Protein AF-A0A7C6IPN0-F1 (afdb_monomer)

Radius of gyration: 16.12 Å; Cα contacts (8 Å, |Δi|>4): 81; chains: 1; bounding box: 38×36×45 Å

Foldseek 3Di:
DDLQVVLVVDPDAPLSSVVSNLVSLLVCCVVPVPVLVVVLCLLVDPDPVSVVVNVVVVVVVLVVQLVRLVVNVVVQFFQPPDDSVVLVVVCVVLSSVSSVCSVVDDPCVVVVVVSVVNSVVTGQDPVSVVVVD

Secondary structure (DSSP, 8-state):
--HHHHHHT--S-HHHHHHHHHHHHHHHHHH-HHHHHHHHHHHT---HHHHHHHHHHHHHHHHHHHHHHHHHHHTTSB-TTS-HHHHHHHHHHHHHHHHHHTTT-SS-HHHHHHHHHHHHHHBPPHHHHHTT-

Sequence (133 aa):
KNYVNKAFSREGDIFDILEEYYRQSYVFSRDFPLLHQVANRFWDSRANVLHEHLERGKVSRAQDFNHFLRHAVKSGTVNPMLDPDAVFFVYHAVGKSLIEHFGEEENGDLFKAVLDVLRHGLQIREEDKNDQA

Structure (mmCIF, N/CA/C/O backbone):
data_AF-A0A7C6IPN0-F1
#
_entry.id   AF-A0A7C6IPN0-F1
#
loop_
_atom_site.group_PDB
_atom_site.id
_atom_site.type_symbol
_atom_site.label_atom_id
_atom_site.label_alt_id
_atom_site.label_comp_id
_atom_site.label_asym_id
_atom_site.label_entity_id
_atom_site.label_seq_id
_atom_site.pdbx_PDB_ins_code
_atom_site.Cartn_x
_atom_site.Cartn_y
_atom_site.Cartn_z
_atom_site.occupancy
_atom_site.B_iso_or_equiv
_atom_site.auth_seq_id
_atom_site.auth_comp_id
_atom_site.auth_asym_id
_atom_site.auth_atom_id
_atom_site.pdbx_PDB_model_num
ATOM 1 N N . LYS A 1 1 ? -3.146 -3.429 -19.432 1.00 49.28 1 LYS A N 1
ATOM 2 C CA . LYS A 1 1 ? -3.398 -4.078 -18.121 1.00 49.28 1 LYS A CA 1
ATOM 3 C C . LYS A 1 1 ? -3.183 -3.029 -17.038 1.00 49.28 1 LYS A C 1
ATOM 5 O O . LYS A 1 1 ? -2.144 -2.390 -17.076 1.00 49.28 1 LYS A O 1
ATOM 10 N N . ASN A 1 2 ? -4.140 -2.810 -16.140 1.00 66.88 2 ASN A N 1
ATOM 11 C CA . ASN A 1 2 ? -4.002 -1.834 -15.059 1.00 66.88 2 ASN A CA 1
ATOM 12 C C . ASN A 1 2 ? -3.967 -2.594 -13.726 1.00 66.88 2 ASN A C 1
ATOM 14 O O . ASN A 1 2 ? -5.014 -2.942 -13.193 1.00 66.88 2 ASN A O 1
ATOM 18 N N . TYR A 1 3 ? -2.766 -2.988 -13.295 1.00 68.75 3 TYR A N 1
ATOM 19 C CA . TYR A 1 3 ? -2.559 -3.864 -12.134 1.00 68.75 3 TYR A CA 1
ATOM 20 C C . TYR A 1 3 ? -3.030 -3.185 -10.846 1.00 68.75 3 TYR A C 1
ATOM 22 O O . TYR A 1 3 ? -3.829 -3.745 -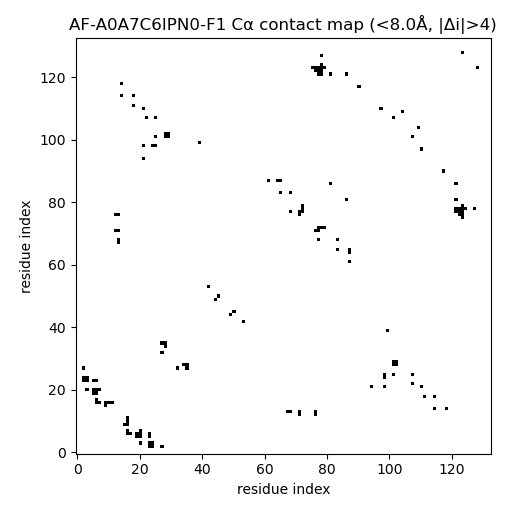10.108 1.00 68.75 3 TYR A O 1
ATOM 30 N N . VAL A 1 4 ? -2.626 -1.933 -10.640 1.00 65.56 4 VAL A N 1
ATOM 31 C CA . VAL A 1 4 ? -2.913 -1.177 -9.417 1.00 65.56 4 VAL A CA 1
ATOM 32 C C . VAL A 1 4 ? -4.379 -0.736 -9.339 1.00 65.56 4 VAL A C 1
ATOM 34 O O . VAL A 1 4 ? -4.987 -0.847 -8.279 1.00 65.56 4 VAL A O 1
ATOM 37 N N . ASN A 1 5 ? -5.005 -0.330 -10.453 1.00 67.19 5 ASN A N 1
ATOM 38 C CA . ASN A 1 5 ? -6.411 0.093 -10.402 1.00 67.19 5 ASN A CA 1
ATOM 39 C C . ASN A 1 5 ? -7.368 -1.048 -10.041 1.00 67.19 5 ASN A C 1
ATOM 41 O O . ASN A 1 5 ? -8.441 -0.769 -9.518 1.00 67.19 5 ASN A O 1
ATOM 45 N N . LYS A 1 6 ? -6.996 -2.317 -10.264 1.00 68.62 6 LYS A N 1
ATOM 46 C CA . LYS A 1 6 ? -7.813 -3.459 -9.823 1.00 68.62 6 LYS A CA 1
ATOM 47 C C . LYS A 1 6 ? -7.989 -3.498 -8.306 1.00 68.62 6 LYS A C 1
ATOM 49 O O . LYS A 1 6 ? -9.076 -3.838 -7.857 1.00 68.62 6 LYS A O 1
ATOM 54 N N . ALA A 1 7 ? -6.968 -3.105 -7.544 1.00 65.94 7 ALA A N 1
ATOM 55 C CA . ALA A 1 7 ? -7.047 -3.044 -6.087 1.00 65.94 7 ALA A CA 1
ATOM 56 C C . ALA A 1 7 ? -8.065 -2.004 -5.618 1.00 65.94 7 ALA A C 1
ATOM 58 O O . ALA A 1 7 ? -8.928 -2.299 -4.803 1.00 65.94 7 ALA A O 1
ATOM 59 N N . PHE A 1 8 ? -8.042 -0.820 -6.229 1.00 65.75 8 PHE A N 1
ATOM 60 C CA . PHE A 1 8 ? -8.976 0.264 -5.913 1.00 65.75 8 PHE A CA 1
ATOM 61 C C . PHE A 1 8 ? -10.386 0.069 -6.491 1.00 65.75 8 PHE A C 1
ATOM 63 O O . PHE A 1 8 ? -11.289 0.832 -6.168 1.00 65.75 8 PHE A O 1
ATOM 70 N N . SER A 1 9 ? -10.579 -0.939 -7.346 1.00 68.06 9 SER A N 1
ATOM 71 C CA . SER A 1 9 ? -11.896 -1.335 -7.864 1.00 68.06 9 SER A CA 1
ATOM 72 C C . SER A 1 9 ? -12.590 -2.370 -6.973 1.00 68.06 9 SER A C 1
ATOM 74 O O . SER A 1 9 ? -13.719 -2.758 -7.264 1.00 68.06 9 SER A O 1
ATOM 76 N N . ARG A 1 10 ? -11.891 -2.897 -5.960 1.00 69.25 10 ARG A N 1
ATOM 77 C CA . ARG A 1 10 ? -12.381 -3.978 -5.108 1.00 69.25 10 ARG A CA 1
ATOM 78 C C . ARG A 1 10 ? -13.289 -3.407 -4.021 1.00 69.25 10 ARG A C 1
ATOM 80 O O . ARG A 1 10 ? -12.916 -2.462 -3.334 1.00 69.25 10 ARG A O 1
ATOM 87 N N . GLU A 1 11 ? -14.464 -4.005 -3.862 1.00 66.94 11 GLU A N 1
ATOM 88 C CA . GLU A 1 11 ? -15.295 -3.802 -2.675 1.00 66.94 11 GLU A CA 1
ATOM 89 C C . GLU A 1 11 ? -14.663 -4.560 -1.500 1.00 66.94 11 GLU A C 1
ATOM 91 O O . GLU A 1 11 ? -14.310 -5.734 -1.635 1.00 66.94 11 GLU A O 1
ATOM 96 N N . GLY A 1 12 ? -14.475 -3.886 -0.367 1.00 71.25 12 GLY A N 1
ATOM 97 C CA . GLY A 1 12 ? -13.824 -4.459 0.809 1.00 71.25 12 GLY A CA 1
ATOM 98 C C . GLY A 1 12 ? -13.415 -3.395 1.819 1.00 71.25 12 GLY A C 1
ATOM 99 O O . GLY A 1 12 ? -13.566 -2.193 1.570 1.00 71.25 12 GLY A O 1
ATOM 100 N N . ASP A 1 13 ? -12.916 -3.841 2.970 1.00 79.38 13 ASP A N 1
ATOM 101 C CA . ASP A 1 13 ? -12.310 -2.938 3.940 1.00 79.38 13 ASP A CA 1
ATOM 102 C C . ASP A 1 13 ? -10.921 -2.464 3.465 1.00 79.38 13 ASP A C 1
ATOM 104 O O . ASP A 1 13 ? -10.409 -2.864 2.413 1.00 79.38 13 ASP A O 1
ATOM 108 N N . ILE A 1 14 ? -10.300 -1.558 4.225 1.00 81.12 14 ILE A N 1
ATOM 109 C CA . ILE A 1 14 ? -8.966 -1.054 3.884 1.00 81.12 14 ILE A CA 1
ATOM 110 C C . ILE A 1 14 ? -7.944 -2.192 3.746 1.00 81.12 14 ILE A C 1
ATOM 112 O O . ILE A 1 14 ? -7.090 -2.125 2.873 1.00 81.12 14 ILE A O 1
ATOM 116 N N . PHE A 1 15 ? -8.039 -3.257 4.539 1.00 84.69 15 PHE A N 1
ATOM 117 C CA . PHE A 1 15 ? -7.094 -4.368 4.495 1.00 84.69 15 PHE A CA 1
ATOM 118 C C . PHE A 1 15 ? -7.265 -5.196 3.222 1.00 84.69 15 PHE A C 1
ATOM 120 O O . PHE A 1 15 ? -6.263 -5.525 2.590 1.00 84.69 15 PHE A O 1
ATOM 127 N N . ASP A 1 16 ? -8.504 -5.437 2.785 1.00 83.69 16 ASP A N 1
ATOM 128 C CA . ASP A 1 16 ? -8.790 -6.152 1.534 1.00 83.69 16 ASP A CA 1
ATOM 129 C C . ASP A 1 16 ? -8.209 -5.425 0.307 1.00 83.69 16 ASP A C 1
ATOM 131 O O . ASP A 1 16 ? -7.650 -6.046 -0.606 1.00 83.69 16 ASP A O 1
ATOM 135 N N . ILE A 1 17 ? -8.327 -4.093 0.282 1.00 82.62 17 ILE A N 1
ATOM 136 C CA . ILE A 1 17 ? -7.785 -3.252 -0.795 1.00 82.62 17 ILE A CA 1
ATOM 137 C C . ILE A 1 17 ? -6.254 -3.297 -0.792 1.00 82.62 17 ILE A C 1
ATOM 139 O O . ILE A 1 17 ? -5.638 -3.416 -1.854 1.00 82.62 17 ILE A O 1
ATOM 143 N N . LEU A 1 18 ? -5.626 -3.215 0.384 1.00 80.31 18 LEU A N 1
ATOM 144 C CA . LEU A 1 18 ? -4.166 -3.216 0.503 1.00 80.31 18 LEU A CA 1
ATOM 145 C C . LEU A 1 18 ? -3.574 -4.593 0.171 1.00 80.31 18 LEU A C 1
ATOM 147 O O . LEU A 1 18 ? -2.564 -4.665 -0.530 1.00 80.31 18 LEU A O 1
ATOM 151 N N . GLU A 1 19 ? -4.225 -5.682 0.580 1.00 85.44 19 GLU A N 1
ATOM 152 C CA . GLU A 1 19 ? -3.842 -7.039 0.181 1.00 85.44 19 GLU A CA 1
ATOM 153 C C . GLU A 1 19 ? -3.885 -7.204 -1.337 1.00 85.44 19 GLU A C 1
ATOM 155 O O . GLU A 1 19 ? -2.914 -7.658 -1.948 1.00 85.44 19 GLU A O 1
ATOM 160 N N . GLU A 1 20 ? -4.964 -6.750 -1.976 1.00 85.06 20 GLU A N 1
ATOM 161 C CA . GLU A 1 20 ? -5.063 -6.778 -3.431 1.00 85.06 20 GLU A CA 1
ATOM 162 C C . GLU A 1 20 ? -3.997 -5.898 -4.097 1.00 85.06 20 GLU A C 1
ATOM 164 O O . GLU A 1 20 ? -3.420 -6.294 -5.111 1.00 85.06 20 GLU A O 1
ATOM 169 N N . TYR A 1 21 ? -3.685 -4.733 -3.525 1.00 84.12 21 TYR A N 1
ATOM 170 C CA . TYR A 1 21 ? -2.643 -3.841 -4.029 1.00 84.12 21 TYR A CA 1
ATOM 171 C C . TYR A 1 21 ? -1.267 -4.515 -4.047 1.00 84.12 21 TYR A C 1
ATOM 173 O O . TYR A 1 21 ? -0.589 -4.502 -5.084 1.00 84.12 21 TYR A O 1
ATOM 181 N N . TYR A 1 22 ? -0.853 -5.142 -2.943 1.00 84.31 22 TYR A N 1
ATOM 182 C CA . TYR A 1 22 ? 0.437 -5.835 -2.892 1.00 84.31 22 TYR A CA 1
ATOM 183 C C . TYR A 1 22 ? 0.443 -7.092 -3.749 1.00 84.31 22 TYR A C 1
ATOM 185 O O . TYR A 1 22 ? 1.420 -7.323 -4.459 1.00 84.31 22 TYR A O 1
ATOM 193 N N . ARG A 1 23 ? -0.662 -7.842 -3.793 1.00 85.50 23 ARG A N 1
ATOM 194 C CA . ARG A 1 23 ? -0.801 -8.997 -4.685 1.00 85.50 23 ARG A CA 1
ATOM 195 C C . ARG A 1 23 ? -0.629 -8.602 -6.150 1.00 85.50 23 ARG A C 1
ATOM 197 O O . ARG A 1 23 ? 0.107 -9.256 -6.883 1.00 85.50 23 ARG A O 1
ATOM 204 N N . GLN A 1 24 ? -1.269 -7.522 -6.595 1.00 85.62 24 GLN A N 1
ATOM 205 C CA . GLN A 1 24 ? -1.118 -7.037 -7.971 1.00 85.62 24 GLN A CA 1
ATOM 206 C C . GLN A 1 24 ? 0.289 -6.495 -8.239 1.00 85.62 24 GLN A C 1
ATOM 208 O O . GLN A 1 24 ? 0.806 -6.674 -9.341 1.00 85.62 24 GLN A O 1
ATOM 213 N N . SER A 1 25 ? 0.920 -5.876 -7.241 1.00 83.19 25 SER A N 1
ATOM 214 C CA . SER A 1 25 ? 2.304 -5.402 -7.331 1.00 83.19 25 SER A CA 1
ATOM 215 C C . SER A 1 25 ? 3.306 -6.565 -7.424 1.00 83.19 25 SER A C 1
ATOM 217 O O . SER A 1 25 ? 4.251 -6.489 -8.206 1.00 83.19 25 SER A O 1
ATOM 219 N N . TYR A 1 26 ? 3.055 -7.672 -6.722 1.00 85.69 26 TYR A N 1
ATOM 220 C CA . TYR A 1 26 ? 3.817 -8.920 -6.836 1.00 85.69 26 TYR A CA 1
ATOM 221 C C . TYR A 1 26 ? 3.632 -9.590 -8.206 1.00 85.69 26 TYR A C 1
ATOM 223 O O . TYR A 1 26 ? 4.594 -9.989 -8.856 1.00 85.69 26 TYR A O 1
ATOM 231 N N . VAL A 1 27 ? 2.401 -9.664 -8.723 1.00 86.19 27 VAL A N 1
ATOM 232 C CA . VAL A 1 27 ? 2.181 -10.184 -10.086 1.00 86.19 27 VAL A CA 1
ATOM 233 C C . VAL A 1 27 ? 2.884 -9.298 -11.120 1.00 86.19 27 VAL A C 1
ATOM 235 O O . VAL A 1 27 ? 3.492 -9.809 -12.058 1.00 86.19 27 VAL A O 1
ATOM 238 N N . PHE A 1 28 ? 2.847 -7.975 -10.944 1.00 86.00 28 PHE A N 1
ATOM 239 C CA . PHE A 1 28 ? 3.557 -7.047 -11.820 1.00 86.00 28 PHE A CA 1
ATOM 240 C C . PHE A 1 28 ? 5.076 -7.256 -11.787 1.00 86.00 28 PHE A C 1
ATOM 242 O O . PHE A 1 28 ? 5.697 -7.249 -12.850 1.00 86.00 28 PHE A O 1
ATOM 249 N N . SER A 1 29 ? 5.675 -7.471 -10.610 1.00 86.06 29 SER A N 1
ATOM 250 C CA . SER A 1 29 ? 7.121 -7.704 -10.503 1.00 86.06 29 SER A CA 1
ATOM 251 C C . SER A 1 29 ? 7.556 -8.977 -11.232 1.00 86.06 29 SER A C 1
ATOM 253 O O . SER A 1 29 ? 8.617 -8.991 -11.855 1.00 86.06 29 SER A O 1
ATOM 255 N N . ARG A 1 30 ? 6.711 -10.014 -11.222 1.00 85.31 30 ARG A N 1
ATOM 256 C CA . ARG A 1 30 ? 6.943 -11.269 -11.946 1.00 85.31 30 ARG A CA 1
ATOM 257 C C . ARG A 1 30 ? 6.742 -11.138 -13.450 1.00 85.31 30 ARG A C 1
ATOM 259 O O . ARG A 1 30 ? 7.562 -11.637 -14.215 1.00 85.31 30 ARG A O 1
ATOM 266 N N . ASP A 1 31 ? 5.671 -10.470 -13.873 1.00 88.69 31 ASP A N 1
ATOM 267 C CA . ASP A 1 31 ? 5.362 -10.266 -15.291 1.00 88.69 31 ASP A CA 1
ATOM 268 C C . ASP A 1 31 ? 6.370 -9.309 -15.960 1.00 88.69 31 ASP A C 1
ATOM 270 O O . ASP A 1 31 ? 6.678 -9.455 -17.145 1.00 88.69 31 ASP A O 1
ATOM 274 N N . PHE A 1 32 ? 6.884 -8.320 -15.215 1.00 88.44 32 PHE A N 1
ATOM 275 C CA . PHE A 1 32 ? 7.737 -7.244 -15.731 1.00 88.44 32 PHE A CA 1
ATOM 276 C C . PHE A 1 32 ? 8.919 -6.903 -14.800 1.00 88.44 32 PHE A C 1
ATOM 278 O O . PHE A 1 32 ? 9.031 -5.766 -14.324 1.00 88.44 32 PHE A O 1
ATOM 285 N N . PRO A 1 33 ? 9.873 -7.828 -14.592 1.00 85.50 33 PRO A N 1
ATOM 286 C CA . PRO A 1 33 ? 10.945 -7.665 -13.604 1.00 85.50 33 PRO A CA 1
ATOM 287 C C . PRO A 1 33 ? 11.836 -6.443 -13.859 1.00 85.50 33 PRO A C 1
ATOM 289 O O . PRO A 1 33 ? 12.217 -5.741 -12.924 1.00 85.50 33 PRO A O 1
ATOM 292 N N . LEU A 1 34 ? 12.129 -6.121 -15.125 1.00 87.19 34 LEU A N 1
ATOM 293 C CA . LEU A 1 34 ? 12.924 -4.936 -15.468 1.00 87.19 34 LEU A CA 1
ATOM 294 C C . LEU A 1 34 ? 12.182 -3.626 -15.164 1.00 87.19 34 LEU A C 1
ATOM 296 O O . LEU A 1 34 ? 12.791 -2.679 -14.671 1.00 87.19 34 LEU A O 1
ATOM 300 N N . LEU A 1 35 ? 10.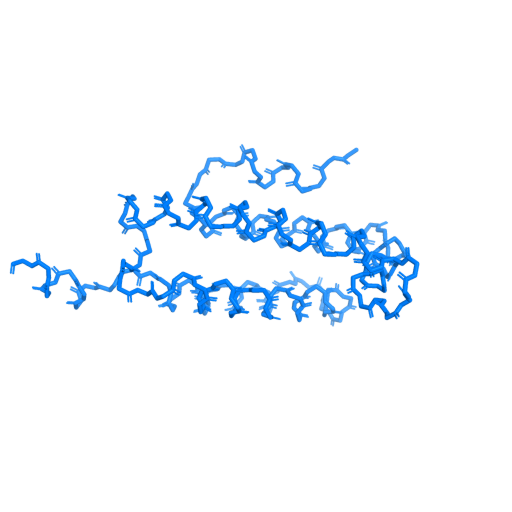871 -3.564 -15.425 1.00 85.62 35 LEU A N 1
ATOM 301 C CA . LEU A 1 35 ? 10.075 -2.369 -15.124 1.00 85.62 35 LEU A CA 1
ATOM 302 C C . LEU A 1 35 ? 9.917 -2.179 -13.615 1.00 85.62 35 LEU A C 1
ATOM 304 O O . LEU A 1 35 ? 10.010 -1.052 -13.138 1.00 85.62 35 LEU A O 1
ATOM 308 N N . HIS A 1 36 ? 9.747 -3.271 -12.868 1.00 84.38 36 HIS A N 1
ATOM 309 C CA . HIS A 1 36 ? 9.752 -3.261 -11.404 1.00 84.38 36 HIS A CA 1
ATOM 310 C C . HIS A 1 36 ? 11.054 -2.690 -10.838 1.00 84.38 36 HIS A C 1
ATOM 312 O O . HIS A 1 36 ? 11.029 -1.768 -10.026 1.00 84.38 36 HIS A O 1
ATOM 318 N N . GLN A 1 37 ? 12.205 -3.148 -11.340 1.00 83.88 37 GLN A N 1
ATOM 319 C CA . GLN A 1 37 ? 13.506 -2.612 -10.930 1.00 83.88 37 GLN A CA 1
ATOM 320 C C . GLN A 1 37 ? 13.657 -1.121 -11.250 1.00 83.88 37 GLN A C 1
ATOM 322 O O . GLN A 1 37 ? 14.182 -0.367 -10.431 1.00 83.88 37 GLN A O 1
ATOM 327 N N . VAL A 1 38 ? 13.200 -0.678 -12.426 1.00 86.50 38 VAL A N 1
ATOM 328 C CA . VAL A 1 38 ? 13.223 0.745 -12.800 1.00 86.50 38 VAL A CA 1
ATOM 329 C C . VAL A 1 38 ? 12.332 1.567 -11.869 1.00 86.50 38 VAL A C 1
ATOM 331 O O . VAL A 1 38 ? 12.762 2.624 -11.412 1.00 86.50 38 VAL A O 1
ATOM 334 N N . ALA A 1 39 ? 11.131 1.083 -11.548 1.00 82.00 39 ALA A N 1
ATOM 335 C CA . ALA A 1 39 ? 10.210 1.760 -10.641 1.00 82.00 39 ALA A CA 1
ATOM 336 C C . ALA A 1 39 ? 10.799 1.903 -9.228 1.00 82.00 39 ALA A C 1
ATOM 338 O O . ALA A 1 39 ? 10.774 2.999 -8.668 1.00 82.00 39 ALA A O 1
ATOM 339 N N . ASN A 1 40 ? 11.399 0.844 -8.679 1.00 81.50 40 ASN A N 1
ATOM 340 C CA . ASN A 1 40 ? 12.039 0.898 -7.361 1.00 81.50 40 ASN A CA 1
ATOM 341 C C . ASN A 1 40 ? 13.228 1.869 -7.357 1.00 81.50 40 ASN A C 1
ATOM 343 O O . ASN A 1 40 ? 13.295 2.771 -6.525 1.00 81.50 40 ASN A O 1
ATOM 347 N N . ARG A 1 41 ? 14.107 1.781 -8.365 1.00 85.12 41 ARG A N 1
ATOM 348 C CA . ARG A 1 41 ? 15.247 2.703 -8.510 1.00 85.12 41 ARG A CA 1
ATOM 349 C C . ARG A 1 41 ? 14.823 4.153 -8.697 1.00 85.12 41 ARG A C 1
ATOM 351 O O . ARG A 1 41 ? 15.533 5.048 -8.249 1.00 85.12 41 ARG A O 1
ATOM 358 N N . PHE A 1 42 ? 13.698 4.396 -9.370 1.00 84.56 42 PHE A N 1
ATOM 359 C CA . PHE A 1 42 ? 13.133 5.734 -9.479 1.00 84.56 42 PHE A CA 1
ATOM 360 C C . PHE A 1 42 ? 12.804 6.273 -8.086 1.00 84.56 42 PHE A C 1
ATOM 362 O O . PHE A 1 42 ? 13.297 7.342 -7.738 1.00 84.56 42 PHE A O 1
ATOM 369 N N . TRP A 1 43 ? 12.062 5.514 -7.273 1.00 80.12 43 TRP A N 1
ATOM 370 C CA . TRP A 1 43 ? 11.674 5.926 -5.921 1.00 80.12 43 TRP A CA 1
ATOM 371 C C . TRP A 1 43 ? 12.851 6.115 -4.955 1.00 80.12 43 TRP A C 1
ATOM 373 O O . TRP A 1 43 ? 12.758 6.961 -4.065 1.00 80.12 43 TRP A O 1
ATOM 383 N N . ASP A 1 44 ? 13.954 5.394 -5.161 1.00 81.69 44 ASP A N 1
ATOM 384 C CA . ASP A 1 44 ? 15.194 5.522 -4.380 1.00 81.69 44 ASP A CA 1
ATOM 385 C C . ASP A 1 44 ? 16.187 6.552 -4.931 1.00 81.69 44 ASP A C 1
ATOM 387 O O . ASP A 1 44 ? 17.250 6.787 -4.343 1.00 81.69 44 ASP A O 1
ATOM 391 N N . SER A 1 45 ? 15.876 7.168 -6.072 1.00 82.75 45 SER A N 1
ATOM 392 C CA . SER A 1 45 ? 16.808 8.061 -6.743 1.00 82.75 45 SER A CA 1
ATOM 393 C C . SER A 1 45 ? 17.120 9.293 -5.896 1.00 82.75 45 SER A C 1
ATOM 395 O O . SER A 1 45 ? 16.236 10.010 -5.431 1.00 82.75 45 SER A O 1
ATOM 397 N N . ARG A 1 46 ? 18.417 9.585 -5.763 1.00 83.56 46 ARG A N 1
ATOM 398 C CA . ARG A 1 46 ? 18.935 10.832 -5.177 1.00 83.56 46 ARG A CA 1
ATOM 399 C C . ARG A 1 46 ? 19.279 11.879 -6.237 1.00 83.56 46 ARG A C 1
ATOM 401 O O . ARG A 1 46 ? 19.927 12.874 -5.932 1.00 83.56 46 ARG A O 1
ATOM 408 N N . ALA A 1 47 ? 18.907 11.648 -7.496 1.00 85.81 47 ALA A N 1
ATOM 409 C CA . ALA A 1 47 ? 19.193 12.585 -8.570 1.00 85.81 47 ALA A CA 1
ATOM 410 C C . ALA A 1 47 ? 18.345 13.855 -8.408 1.00 85.81 47 ALA A C 1
ATOM 412 O O . ALA A 1 47 ? 17.117 13.792 -8.457 1.00 85.81 47 ALA A O 1
ATOM 413 N N . ASN A 1 48 ? 18.996 15.016 -8.293 1.00 86.81 48 ASN A N 1
ATOM 414 C CA . ASN A 1 48 ? 18.320 16.310 -8.112 1.00 86.81 48 ASN A CA 1
ATOM 415 C C . ASN A 1 48 ? 17.264 16.588 -9.194 1.00 86.81 48 ASN A C 1
ATOM 417 O O . ASN A 1 48 ? 16.201 17.121 -8.895 1.00 86.81 48 ASN A O 1
ATOM 421 N N . VAL A 1 49 ? 17.519 16.159 -10.434 1.00 88.69 49 VAL A N 1
ATOM 422 C CA . VAL A 1 49 ? 16.589 16.309 -11.568 1.00 88.69 49 VAL A CA 1
ATOM 423 C C . VAL A 1 49 ? 15.256 15.574 -11.383 1.00 88.69 49 VAL A C 1
ATOM 425 O O . VAL A 1 49 ? 14.270 15.923 -12.022 1.00 88.69 49 VAL A O 1
ATOM 428 N N . LEU A 1 50 ? 15.208 14.563 -10.512 1.00 85.38 50 LEU A N 1
ATOM 429 C CA . LEU A 1 50 ? 14.002 13.791 -10.217 1.00 85.38 50 LEU A CA 1
ATOM 430 C C . LEU A 1 50 ? 13.342 14.217 -8.900 1.00 85.38 50 LEU A C 1
ATOM 432 O O . LEU A 1 50 ? 12.242 13.753 -8.607 1.00 85.38 50 LEU A O 1
ATOM 436 N N . HIS A 1 51 ? 13.968 15.108 -8.126 1.00 83.94 51 HIS A N 1
ATOM 437 C CA . HIS A 1 51 ? 13.531 15.449 -6.773 1.00 83.94 51 HIS A CA 1
ATOM 438 C C . HIS A 1 51 ? 12.095 15.987 -6.736 1.00 83.94 51 HIS A C 1
ATOM 440 O O . HIS A 1 51 ? 11.266 15.466 -5.997 1.00 83.94 51 HIS A O 1
ATOM 446 N N . GLU A 1 52 ? 11.747 16.945 -7.600 1.00 85.06 52 GLU A N 1
ATOM 447 C CA . GLU A 1 52 ? 10.377 17.474 -7.648 1.00 85.06 52 GLU A CA 1
ATOM 448 C C . GLU A 1 52 ? 9.334 16.413 -8.020 1.00 85.06 52 GLU A C 1
ATOM 450 O O . GLU A 1 52 ? 8.218 16.420 -7.503 1.00 85.06 52 GLU A O 1
ATOM 455 N N . HIS A 1 53 ? 9.671 15.498 -8.932 1.00 84.50 53 HIS A N 1
ATOM 456 C CA . HIS A 1 53 ? 8.765 14.419 -9.323 1.00 84.50 53 HIS A CA 1
ATOM 457 C C . HIS A 1 53 ? 8.559 13.424 -8.179 1.00 84.50 53 HIS A C 1
ATOM 459 O O . HIS A 1 53 ? 7.434 12.970 -7.961 1.00 84.50 53 HIS A O 1
ATOM 465 N N . LEU A 1 54 ? 9.620 13.131 -7.427 1.00 81.06 54 LEU A N 1
ATOM 466 C CA . LEU A 1 54 ? 9.563 12.276 -6.247 1.00 81.06 54 LEU A CA 1
ATOM 467 C C . LEU A 1 54 ? 8.725 12.897 -5.135 1.00 81.06 54 LEU A C 1
ATOM 469 O O . LEU A 1 54 ? 7.850 12.219 -4.601 1.00 81.06 54 LEU A O 1
ATOM 473 N N . GLU A 1 55 ? 8.937 14.175 -4.823 1.00 81.56 55 GLU A N 1
ATOM 474 C CA . GLU A 1 55 ? 8.179 14.862 -3.776 1.00 81.56 55 GLU A CA 1
ATOM 475 C C . GLU A 1 55 ? 6.696 14.988 -4.143 1.00 81.56 55 GLU A C 1
ATOM 477 O O . GLU A 1 55 ? 5.839 14.611 -3.344 1.00 81.56 55 GLU A O 1
ATOM 482 N N . ARG A 1 56 ? 6.365 15.368 -5.387 1.00 79.75 56 ARG A N 1
ATOM 483 C CA . ARG A 1 56 ? 4.968 15.357 -5.866 1.00 79.75 56 ARG A CA 1
ATOM 484 C C . ARG A 1 56 ? 4.328 13.970 -5.736 1.00 79.75 56 ARG A C 1
ATOM 486 O O . ARG A 1 56 ? 3.199 13.850 -5.264 1.00 79.75 56 ARG A O 1
ATOM 493 N N . GLY A 1 57 ? 5.054 12.916 -6.112 1.00 77.69 57 GLY A N 1
ATOM 494 C CA . GLY A 1 57 ? 4.572 11.537 -6.018 1.00 77.69 57 GLY A CA 1
ATOM 495 C C . GLY A 1 57 ? 4.404 11.028 -4.581 1.00 77.69 57 GLY A C 1
ATOM 496 O O . GLY A 1 57 ? 3.477 10.268 -4.301 1.00 77.69 57 GLY A O 1
ATOM 497 N N . LYS A 1 58 ? 5.273 11.429 -3.647 1.00 74.56 58 LYS A N 1
ATOM 498 C CA . LYS A 1 58 ? 5.133 11.106 -2.216 1.00 74.56 58 LYS A CA 1
ATOM 499 C C . LYS A 1 58 ? 3.930 11.812 -1.602 1.00 74.56 58 LYS A C 1
ATOM 501 O O .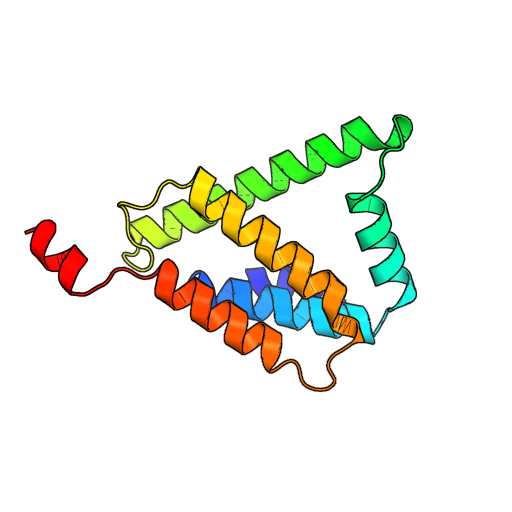 LYS A 1 58 ? 3.132 11.151 -0.946 1.00 74.56 58 LYS A O 1
ATOM 506 N N . VAL A 1 59 ? 3.777 13.112 -1.865 1.00 75.06 59 VAL A N 1
ATOM 507 C CA . VAL A 1 59 ? 2.649 13.911 -1.361 1.00 75.06 59 VAL A CA 1
ATOM 508 C C . VAL A 1 59 ? 1.321 13.337 -1.848 1.00 75.06 59 VAL A C 1
ATOM 510 O O . VAL A 1 59 ? 0.431 13.121 -1.031 1.00 75.06 59 VAL A O 1
ATOM 513 N N . SER A 1 60 ? 1.208 13.004 -3.139 1.00 75.38 60 SER A N 1
ATOM 514 C CA . SER A 1 60 ? -0.003 12.378 -3.690 1.00 75.38 60 SER A CA 1
ATOM 515 C C . SER A 1 60 ? -0.340 11.066 -2.977 1.00 75.38 60 SER A C 1
ATOM 517 O O . SER A 1 60 ? -1.452 10.897 -2.493 1.00 75.38 60 SER A O 1
ATOM 519 N N . ARG A 1 61 ? 0.636 10.158 -2.825 1.00 73.44 61 ARG A N 1
ATOM 520 C CA . ARG A 1 61 ? 0.409 8.859 -2.166 1.00 73.44 61 ARG A CA 1
ATOM 521 C C . ARG A 1 61 ? 0.037 8.997 -0.691 1.00 73.44 61 ARG A C 1
ATOM 523 O O . ARG A 1 61 ? -0.798 8.239 -0.209 1.00 73.44 61 ARG A O 1
ATOM 530 N N . ALA A 1 62 ? 0.638 9.952 0.018 1.00 72.56 62 ALA A N 1
ATOM 531 C CA . ALA A 1 62 ? 0.294 10.237 1.407 1.00 72.56 62 ALA A CA 1
ATOM 532 C C . ALA A 1 62 ? -1.136 10.783 1.535 1.00 72.56 62 ALA A C 1
ATOM 534 O O . ALA A 1 62 ? -1.881 10.369 2.420 1.00 72.56 62 ALA A O 1
ATOM 535 N N . GLN A 1 63 ? -1.548 11.674 0.628 1.00 76.94 63 GLN A N 1
ATOM 536 C CA . GLN A 1 63 ? -2.910 12.210 0.595 1.00 76.94 63 GLN A CA 1
ATOM 537 C C . GLN A 1 63 ? -3.948 11.121 0.308 1.00 76.94 63 GLN A C 1
ATOM 539 O O . GLN A 1 63 ? -4.952 11.045 1.023 1.00 76.94 63 GLN A O 1
ATOM 544 N N . ASP A 1 64 ? -3.680 10.262 -0.676 1.00 76.62 64 ASP A N 1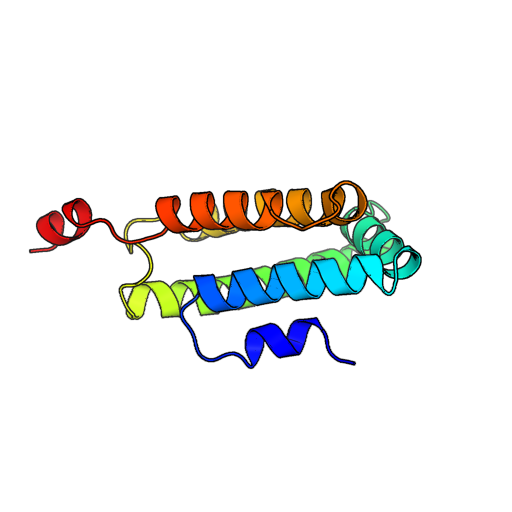
ATOM 545 C CA . ASP A 1 64 ? -4.547 9.136 -1.028 1.00 76.62 64 ASP A CA 1
ATOM 546 C C . ASP A 1 64 ? -4.672 8.162 0.151 1.00 76.62 64 ASP A C 1
ATOM 548 O O . ASP A 1 64 ? -5.779 7.825 0.574 1.00 76.62 64 ASP A O 1
ATOM 552 N N . PHE A 1 65 ? -3.548 7.778 0.766 1.00 80.88 65 PHE A N 1
ATOM 553 C CA . PHE A 1 65 ? -3.545 6.904 1.940 1.00 80.88 65 PHE A CA 1
ATOM 554 C C . PHE A 1 65 ? -4.318 7.511 3.117 1.00 80.88 65 PHE A C 1
ATOM 556 O O . PHE A 1 65 ? -5.173 6.849 3.704 1.00 80.88 65 PHE A O 1
ATOM 563 N N . ASN A 1 66 ? -4.095 8.791 3.424 1.00 80.38 66 ASN A N 1
ATOM 564 C CA . ASN A 1 66 ? -4.810 9.488 4.494 1.00 80.38 66 ASN A CA 1
ATOM 565 C C . ASN A 1 66 ? -6.314 9.612 4.218 1.00 80.38 66 ASN A C 1
ATOM 567 O O . ASN A 1 66 ? -7.119 9.707 5.149 1.00 80.38 66 ASN A O 1
ATOM 571 N N . HIS A 1 67 ? -6.735 9.641 2.953 1.00 81.12 67 HIS A N 1
ATOM 572 C CA . HIS A 1 67 ? -8.150 9.561 2.607 1.00 81.12 67 HIS A CA 1
ATOM 573 C C . HIS A 1 67 ? -8.732 8.182 2.956 1.00 81.12 67 HIS A C 1
ATOM 575 O O . HIS A 1 67 ? -9.734 8.118 3.674 1.00 81.12 67 HIS A O 1
ATOM 581 N N . PHE A 1 68 ? -8.071 7.096 2.542 1.00 80.56 68 PHE A N 1
ATOM 582 C CA . PHE A 1 68 ? -8.497 5.727 2.858 1.00 80.56 68 PHE A CA 1
ATOM 583 C C . PHE A 1 68 ? -8.499 5.442 4.362 1.00 80.56 68 PHE A C 1
ATOM 585 O O . PHE A 1 68 ? -9.480 4.913 4.885 1.00 80.56 68 PHE A O 1
ATOM 592 N N . LEU A 1 69 ? -7.450 5.856 5.075 1.00 84.25 69 LEU A N 1
ATOM 593 C CA . LEU A 1 69 ? -7.332 5.662 6.517 1.00 84.25 69 LEU A CA 1
ATOM 594 C C . LEU A 1 69 ? -8.475 6.350 7.273 1.00 84.25 69 LEU A C 1
ATOM 596 O O . LEU A 1 69 ? -9.105 5.742 8.133 1.00 84.25 69 LEU A O 1
ATOM 600 N N . ARG A 1 70 ? -8.819 7.592 6.906 1.00 84.19 70 ARG A N 1
ATOM 601 C CA . ARG A 1 70 ? -9.954 8.307 7.515 1.00 84.19 70 ARG A CA 1
ATOM 602 C C . ARG A 1 70 ? -11.286 7.610 7.272 1.00 84.19 70 ARG A C 1
ATOM 604 O O . ARG A 1 70 ? -12.136 7.617 8.159 1.00 84.19 70 ARG A O 1
ATOM 611 N N . HIS A 1 71 ? -11.487 7.032 6.090 1.00 84.19 71 HIS A N 1
ATOM 612 C CA . HIS A 1 71 ? -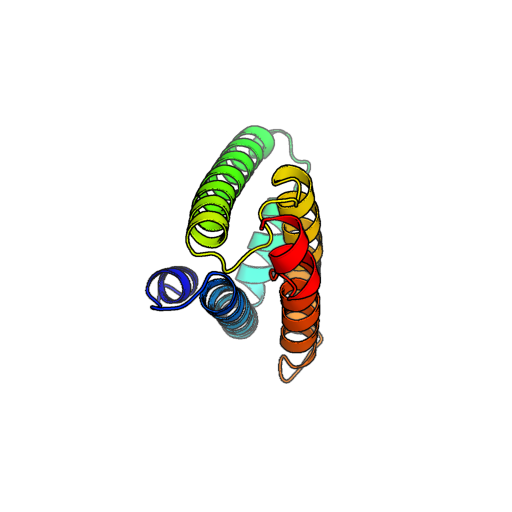12.688 6.250 5.813 1.00 84.19 71 HIS A CA 1
ATOM 613 C C . HIS A 1 71 ? -12.739 4.987 6.684 1.00 84.19 71 HIS A C 1
ATOM 615 O O . HIS A 1 71 ? -13.767 4.715 7.295 1.00 84.19 71 HIS A O 1
ATOM 621 N N . ALA A 1 72 ? -11.616 4.275 6.809 1.00 85.00 72 ALA A N 1
ATOM 622 C CA . ALA A 1 72 ? -11.507 3.054 7.607 1.00 85.00 72 ALA A CA 1
ATOM 623 C C . ALA A 1 72 ? -11.680 3.286 9.118 1.00 85.00 72 ALA A C 1
ATOM 625 O O . ALA A 1 72 ? -12.243 2.448 9.822 1.00 85.00 72 ALA A O 1
ATOM 626 N N . VAL A 1 73 ? -11.230 4.439 9.620 1.00 86.06 73 VAL A N 1
ATOM 627 C CA . VAL A 1 73 ? -11.501 4.876 10.995 1.00 86.06 73 VAL A CA 1
ATOM 628 C C . VAL A 1 73 ? -12.994 5.163 11.177 1.00 86.06 73 VAL A C 1
ATOM 630 O O . VAL A 1 73 ? -13.606 4.679 12.124 1.00 86.06 73 VAL A O 1
ATOM 633 N N . LYS A 1 74 ? -13.622 5.893 10.242 1.00 84.94 74 LYS A N 1
ATOM 634 C CA . LYS A 1 74 ? -15.065 6.200 10.299 1.00 84.94 74 LYS A CA 1
ATOM 635 C C . LYS A 1 74 ? -15.956 4.960 10.207 1.00 84.94 74 LYS A C 1
ATOM 637 O O . LYS A 1 74 ? -17.023 4.956 10.810 1.00 84.94 74 LYS A O 1
ATOM 642 N N . SER A 1 75 ? -15.545 3.931 9.466 1.00 84.38 75 SER A N 1
ATOM 643 C CA . SER A 1 75 ? -16.269 2.657 9.379 1.00 84.38 75 SER A CA 1
ATOM 644 C C . SER A 1 75 ? -16.058 1.750 10.595 1.00 84.38 75 SER A C 1
ATOM 646 O O . SER A 1 75 ? -16.647 0.673 10.649 1.00 84.38 75 SER A O 1
ATOM 648 N N . GLY A 1 76 ? -15.220 2.153 11.559 1.00 84.31 76 GLY A N 1
ATOM 649 C CA . GLY A 1 76 ? -14.894 1.359 12.745 1.00 84.31 76 GLY A CA 1
ATOM 650 C C . GLY A 1 76 ? -13.970 0.173 12.461 1.00 84.31 76 GLY A C 1
ATOM 651 O O . GLY A 1 76 ? -13.882 -0.741 13.274 1.00 84.31 76 GLY A O 1
ATOM 652 N N . THR A 1 77 ? -13.299 0.153 11.307 1.00 85.12 77 THR A N 1
ATOM 653 C CA . THR A 1 77 ? -12.392 -0.937 10.919 1.00 85.12 77 THR A CA 1
ATOM 654 C C . THR A 1 77 ? -10.985 -0.731 11.482 1.00 85.12 77 THR A C 1
ATOM 656 O O . THR A 1 77 ? -10.311 -1.702 11.823 1.00 85.12 77 THR A O 1
ATOM 659 N N . VAL A 1 78 ? -10.549 0.525 11.604 1.00 87.06 78 VAL A N 1
ATOM 660 C CA . VAL A 1 78 ? -9.242 0.917 12.155 1.00 87.06 78 VAL A CA 1
ATOM 661 C C . VAL A 1 78 ? -9.429 1.635 13.488 1.00 87.06 78 VAL A C 1
ATOM 663 O O . VAL A 1 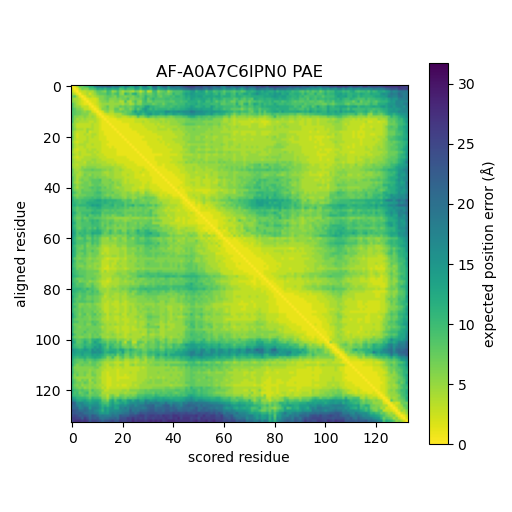78 ? -10.365 2.420 13.641 1.00 87.06 78 VAL A O 1
ATOM 666 N N . ASN A 1 79 ? -8.530 1.379 14.440 1.00 86.75 79 ASN A N 1
ATOM 667 C CA . ASN A 1 79 ? -8.537 2.021 15.750 1.00 86.75 79 ASN A CA 1
ATOM 668 C C . ASN A 1 79 ? -8.387 3.560 15.607 1.00 86.75 79 ASN A C 1
ATOM 670 O O . ASN A 1 79 ? -7.361 4.024 15.100 1.00 86.75 79 ASN A O 1
ATOM 674 N N . PRO A 1 80 ? -9.373 4.365 16.061 1.00 86.31 80 PRO A N 1
ATOM 675 C CA . PRO A 1 80 ? -9.338 5.827 15.957 1.00 86.31 80 PRO A CA 1
ATOM 676 C C . PRO A 1 80 ? -8.275 6.502 16.838 1.00 86.31 80 PRO A C 1
ATOM 678 O O . PRO A 1 80 ? -8.011 7.685 16.643 1.00 86.31 80 PRO A O 1
ATOM 681 N N . MET A 1 81 ? -7.687 5.793 17.808 1.00 87.38 81 MET A N 1
ATOM 682 C CA . MET A 1 81 ? -6.649 6.315 18.709 1.00 87.38 81 MET A CA 1
ATOM 683 C C . MET A 1 81 ? -5.246 6.298 18.093 1.00 87.38 81 MET A C 1
ATOM 685 O O . MET A 1 81 ? -4.303 6.815 18.691 1.00 87.38 81 MET A O 1
ATOM 689 N N . LEU A 1 82 ? -5.085 5.696 16.913 1.00 85.88 82 LEU A N 1
ATOM 690 C CA . LEU A 1 82 ? -3.799 5.639 16.230 1.00 85.88 82 LEU A CA 1
ATOM 691 C C . LEU A 1 82 ? -3.486 6.964 15.533 1.00 85.88 82 LEU A C 1
ATOM 693 O O . LEU A 1 82 ? -4.327 7.535 14.839 1.00 85.88 82 LEU A O 1
ATOM 697 N N . ASP A 1 83 ? -2.240 7.413 15.676 1.00 84.19 83 ASP A N 1
ATOM 698 C CA . ASP A 1 83 ? -1.726 8.583 14.969 1.00 84.19 83 ASP A CA 1
ATOM 699 C C . ASP A 1 83 ? -1.634 8.299 13.450 1.00 84.19 83 ASP A C 1
ATOM 701 O O . ASP A 1 83 ? -0.930 7.366 13.044 1.00 84.19 83 ASP A O 1
ATOM 705 N N . PRO A 1 84 ? -2.328 9.069 12.587 1.00 81.06 84 PRO A N 1
ATOM 706 C CA . PRO A 1 84 ? -2.354 8.813 11.147 1.00 81.06 84 PRO A CA 1
ATOM 707 C C . PRO A 1 84 ? -0.984 8.878 10.466 1.00 81.06 84 PRO A C 1
ATOM 709 O O . PRO A 1 84 ? -0.730 8.109 9.535 1.00 81.06 84 PRO A O 1
ATOM 712 N N . ASP A 1 85 ? -0.096 9.759 10.931 1.00 79.88 85 ASP A N 1
ATOM 713 C CA . ASP A 1 85 ? 1.239 9.921 10.357 1.00 79.88 85 ASP A CA 1
ATOM 714 C C . ASP A 1 85 ? 2.136 8.738 10.742 1.00 79.88 85 ASP A C 1
ATOM 716 O O . ASP A 1 85 ? 2.881 8.224 9.903 1.00 79.88 85 ASP A O 1
ATOM 720 N N . ALA A 1 86 ? 2.011 8.229 11.971 1.00 84.94 86 ALA A N 1
ATOM 721 C CA . ALA A 1 86 ? 2.668 7.001 12.407 1.00 84.94 86 ALA A CA 1
ATOM 722 C C . ALA A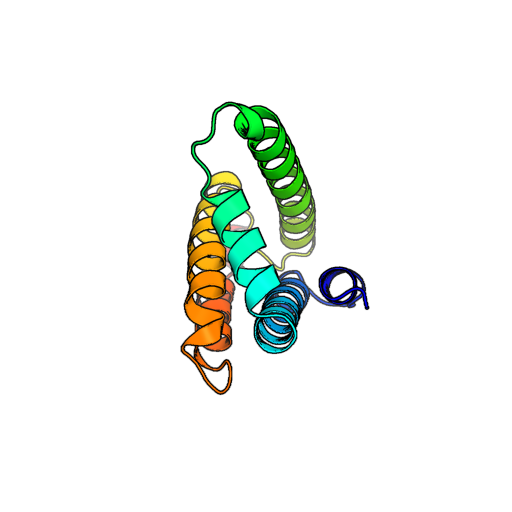 1 86 ? 2.172 5.781 11.615 1.00 84.94 86 ALA A C 1
ATOM 724 O O . ALA A 1 86 ? 2.980 4.962 11.167 1.00 84.94 86 ALA A O 1
ATOM 725 N N . VAL A 1 87 ? 0.858 5.677 11.383 1.00 85.88 87 VAL A N 1
ATOM 726 C CA . VAL A 1 87 ? 0.271 4.613 10.554 1.00 85.88 87 VAL A CA 1
ATOM 727 C C . VAL A 1 87 ? 0.814 4.684 9.128 1.00 85.88 87 VAL A C 1
ATOM 729 O O . VAL A 1 87 ? 1.261 3.666 8.595 1.00 85.88 87 VAL A O 1
ATOM 732 N N . PHE A 1 88 ? 0.839 5.873 8.519 1.00 82.56 88 PHE A N 1
ATOM 733 C CA . PHE A 1 88 ? 1.419 6.064 7.191 1.00 82.56 88 PHE A CA 1
ATOM 734 C C . PHE A 1 88 ? 2.906 5.700 7.159 1.00 82.56 88 PHE A C 1
ATOM 736 O O . PHE A 1 88 ? 3.340 5.014 6.235 1.00 82.56 88 PHE A O 1
ATOM 743 N N . PHE A 1 89 ? 3.684 6.107 8.164 1.00 82.25 89 PHE A N 1
ATOM 744 C CA . PHE A 1 89 ? 5.111 5.805 8.248 1.00 82.25 89 PHE A CA 1
ATOM 745 C C . PHE A 1 89 ? 5.376 4.296 8.278 1.00 82.25 89 PHE A C 1
ATOM 747 O O . PHE A 1 89 ? 6.143 3.792 7.454 1.00 82.25 89 PHE A O 1
ATOM 754 N N . VAL A 1 90 ? 4.718 3.567 9.187 1.00 85.88 90 VAL A N 1
ATOM 755 C CA . VAL A 1 90 ? 4.863 2.107 9.304 1.00 85.88 90 VAL A CA 1
ATOM 756 C C . VAL A 1 90 ? 4.421 1.432 8.013 1.00 85.88 90 VAL A C 1
ATOM 758 O O . VAL A 1 90 ? 5.154 0.612 7.461 1.00 85.88 90 VAL A O 1
ATOM 761 N N . TYR A 1 91 ? 3.255 1.817 7.494 1.00 83.50 91 TYR A N 1
ATOM 762 C CA . TYR A 1 91 ? 2.713 1.233 6.277 1.00 83.50 91 TYR A CA 1
ATOM 763 C C . TYR A 1 91 ? 3.632 1.461 5.071 1.00 83.50 91 TYR A C 1
ATOM 765 O O . TYR A 1 91 ? 3.907 0.536 4.309 1.00 83.50 91 TYR A O 1
ATOM 773 N N . HIS A 1 92 ? 4.157 2.676 4.913 1.00 81.44 92 HIS A N 1
ATOM 774 C CA . HIS A 1 92 ? 5.078 3.014 3.837 1.00 81.44 92 HIS A CA 1
ATOM 775 C C . HIS A 1 92 ? 6.396 2.239 3.945 1.00 81.44 92 HIS A C 1
ATOM 777 O O . HIS A 1 92 ? 6.878 1.713 2.941 1.00 81.44 92 HIS A O 1
ATOM 783 N N . ALA A 1 93 ? 6.965 2.138 5.150 1.00 84.50 93 ALA A N 1
ATOM 784 C CA . ALA A 1 93 ? 8.216 1.424 5.386 1.00 84.50 93 ALA A CA 1
ATOM 785 C C . ALA A 1 93 ? 8.076 -0.080 5.107 1.00 84.50 93 ALA A C 1
ATOM 787 O O . ALA A 1 93 ? 8.879 -0.651 4.367 1.00 84.50 93 ALA A O 1
ATOM 788 N N . VAL A 1 94 ? 7.026 -0.707 5.645 1.00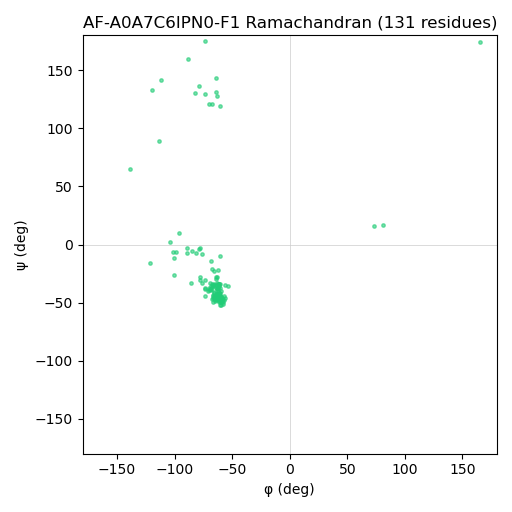 85.25 94 VAL A N 1
ATOM 789 C CA . VAL A 1 94 ? 6.742 -2.129 5.421 1.00 85.25 94 VAL A CA 1
ATOM 790 C C . VAL A 1 94 ? 6.423 -2.390 3.953 1.00 85.25 94 VAL A C 1
ATOM 792 O O . VAL A 1 94 ? 6.973 -3.313 3.359 1.00 85.25 94 VAL A O 1
ATOM 795 N N . GLY A 1 95 ? 5.601 -1.540 3.340 1.00 82.38 95 GLY A N 1
ATOM 796 C CA . GLY A 1 95 ? 5.233 -1.652 1.936 1.00 82.38 95 GLY A CA 1
ATOM 797 C C . GLY A 1 95 ? 6.410 -1.586 0.981 1.00 82.38 95 GLY A C 1
ATOM 798 O O . GLY A 1 95 ? 6.518 -2.402 0.067 1.00 82.38 95 GLY A O 1
ATOM 799 N N . LYS A 1 96 ? 7.320 -0.638 1.216 1.00 81.75 96 LYS A N 1
ATOM 800 C CA . LYS A 1 96 ? 8.564 -0.531 0.456 1.00 81.75 96 LYS A CA 1
ATOM 801 C C . LYS A 1 96 ? 9.395 -1.808 0.585 1.00 81.75 96 LYS A C 1
ATOM 803 O O . LYS A 1 96 ? 9.795 -2.365 -0.432 1.00 81.75 96 LYS A O 1
ATOM 808 N N . SER A 1 97 ? 9.595 -2.280 1.816 1.00 83.56 97 SER A N 1
ATOM 809 C CA . SER A 1 97 ? 10.362 -3.499 2.078 1.00 83.56 97 SER A CA 1
ATOM 810 C C . SER A 1 97 ? 9.748 -4.707 1.363 1.00 83.56 97 SER A C 1
ATOM 812 O O . SER A 1 97 ? 10.444 -5.412 0.643 1.00 83.56 97 SER A O 1
ATOM 814 N N . LEU A 1 98 ? 8.428 -4.907 1.444 1.00 83.06 98 LEU A N 1
ATOM 815 C CA . LEU A 1 98 ? 7.746 -6.004 0.744 1.00 83.06 98 LEU A CA 1
ATOM 816 C C . LEU A 1 98 ? 7.993 -5.986 -0.770 1.00 83.06 98 LEU A C 1
ATOM 818 O O . LEU A 1 98 ? 8.322 -7.014 -1.355 1.00 83.06 98 LEU A O 1
ATOM 822 N N . ILE A 1 99 ? 7.882 -4.812 -1.394 1.00 79.88 99 ILE A N 1
ATOM 823 C CA . ILE A 1 99 ? 8.080 -4.629 -2.839 1.00 79.88 99 ILE A CA 1
ATOM 824 C C . ILE A 1 99 ? 9.514 -4.984 -3.270 1.00 79.88 99 ILE A C 1
ATOM 826 O O . ILE A 1 99 ? 9.712 -5.510 -4.371 1.00 79.88 99 ILE A O 1
ATOM 830 N N . GLU A 1 100 ? 10.509 -4.720 -2.421 1.00 78.94 100 GLU A N 1
ATOM 831 C CA . GLU A 1 100 ? 11.905 -5.111 -2.656 1.00 78.94 100 GLU A CA 1
ATOM 832 C C . GLU A 1 100 ? 12.082 -6.641 -2.642 1.00 78.94 100 GLU A C 1
ATOM 834 O O . GLU A 1 100 ? 12.822 -7.166 -3.472 1.00 78.94 100 GLU A O 1
ATOM 839 N N . HIS A 1 101 ? 11.326 -7.360 -1.805 1.00 77.69 101 HIS A N 1
ATOM 840 C CA . HIS A 1 101 ? 11.415 -8.820 -1.654 1.00 77.69 101 HIS A CA 1
ATOM 841 C C . HIS A 1 101 ? 10.579 -9.620 -2.671 1.00 77.69 101 HIS A C 1
ATOM 843 O O . HIS A 1 101 ? 10.684 -10.843 -2.727 1.00 77.69 101 HIS A O 1
ATOM 849 N N . PHE A 1 102 ? 9.767 -8.985 -3.526 1.00 76.50 102 PHE A N 1
ATOM 850 C CA . PHE A 1 102 ? 8.876 -9.690 -4.469 1.00 76.50 102 PHE A CA 1
ATOM 851 C C . PHE A 1 102 ? 9.569 -10.600 -5.502 1.00 76.50 102 PHE A C 1
ATOM 853 O O . PHE A 1 102 ? 8.885 -11.332 -6.213 1.00 76.50 102 PHE A O 1
ATOM 860 N N . GLY A 1 103 ? 10.896 -10.558 -5.622 1.00 68.38 103 GLY A N 1
ATOM 861 C CA . GLY A 1 103 ? 11.671 -11.491 -6.449 1.00 68.38 103 GLY A CA 1
ATOM 862 C C . GLY A 1 103 ? 12.317 -12.644 -5.675 1.00 68.38 103 GLY A C 1
ATOM 863 O O . GLY A 1 103 ? 12.898 -13.526 -6.300 1.00 68.38 103 GLY A O 1
ATOM 864 N N . GLU A 1 104 ? 12.245 -12.626 -4.345 1.00 73.50 104 GLU A N 1
ATOM 865 C CA . GLU A 1 104 ? 12.936 -13.569 -3.455 1.00 73.50 104 GLU A CA 1
ATOM 866 C C . GLU A 1 104 ? 12.007 -14.677 -2.939 1.00 73.50 104 GLU A C 1
ATOM 868 O O . GLU A 1 104 ? 12.474 -15.679 -2.403 1.00 73.50 104 GLU A O 1
ATOM 873 N N . GLU A 1 105 ? 10.694 -14.525 -3.137 1.00 71.38 105 GLU A N 1
ATOM 874 C CA . GLU A 1 105 ? 9.673 -15.460 -2.674 1.00 71.38 105 GLU A CA 1
ATOM 875 C C . GLU A 1 105 ? 8.841 -16.046 -3.831 1.00 71.38 105 GLU A C 1
ATOM 877 O O . GLU A 1 105 ? 8.323 -15.322 -4.689 1.00 71.38 105 GLU A O 1
ATOM 882 N N . GLU A 1 106 ? 8.654 -17.370 -3.831 1.00 67.88 106 GLU A N 1
ATOM 883 C CA . GLU A 1 106 ? 7.936 -18.086 -4.898 1.00 67.88 106 GLU A CA 1
ATOM 884 C C . GLU A 1 106 ? 6.405 -17.947 -4.836 1.00 67.88 106 GLU A C 1
ATOM 886 O O . GLU A 1 106 ? 5.759 -17.914 -5.889 1.00 67.88 106 GLU A O 1
ATOM 891 N N . ASN A 1 107 ? 5.830 -17.852 -3.628 1.00 70.75 107 ASN A N 1
ATOM 892 C CA . ASN A 1 107 ? 4.384 -18.023 -3.412 1.00 70.75 107 ASN A CA 1
ATOM 893 C C . ASN A 1 107 ? 3.668 -16.821 -2.781 1.00 70.75 107 ASN A C 1
ATOM 895 O O . ASN A 1 107 ? 2.445 -16.734 -2.888 1.00 70.75 107 ASN A O 1
ATOM 899 N N . GLY A 1 108 ? 4.398 -15.875 -2.184 1.00 71.12 108 GLY A N 1
ATOM 900 C CA . GLY A 1 108 ? 3.795 -14.682 -1.586 1.00 71.12 108 GLY A CA 1
ATOM 901 C C . GLY A 1 108 ? 3.205 -14.868 -0.181 1.00 71.12 108 GLY A C 1
ATOM 902 O O . GLY A 1 108 ? 2.408 -14.046 0.272 1.00 71.12 108 GLY A O 1
ATOM 903 N N . ASP A 1 109 ? 3.568 -15.942 0.514 1.00 81.94 109 ASP A N 1
ATOM 904 C CA . ASP A 1 109 ? 3.102 -16.238 1.867 1.00 81.94 109 ASP A CA 1
ATOM 905 C C . ASP A 1 109 ? 3.625 -15.207 2.885 1.00 81.94 109 ASP A C 1
ATOM 907 O O . ASP A 1 109 ? 2.903 -14.813 3.806 1.00 81.94 109 ASP A O 1
ATOM 911 N N . LEU A 1 110 ? 4.850 -14.703 2.698 1.00 82.44 110 LEU A N 1
ATOM 912 C CA . LEU A 1 110 ? 5.471 -13.697 3.555 1.00 82.44 110 LEU A CA 1
ATOM 913 C C . LEU A 1 110 ? 4.733 -12.366 3.471 1.00 82.44 110 LEU A C 1
ATOM 915 O O . LEU A 1 110 ? 4.446 -11.779 4.514 1.00 82.44 110 LEU A O 1
ATOM 919 N N . PHE A 1 111 ? 4.394 -11.876 2.270 1.00 83.19 111 PHE A N 1
ATOM 920 C CA . PHE A 1 111 ? 3.664 -10.608 2.191 1.00 83.19 111 PHE A CA 1
ATOM 921 C C . PHE A 1 111 ? 2.293 -10.732 2.849 1.00 83.19 111 PHE A C 1
ATOM 923 O O . PHE A 1 111 ? 1.884 -9.812 3.552 1.00 83.19 111 PHE A O 1
ATOM 930 N N . LYS A 1 112 ? 1.613 -11.876 2.700 1.00 84.12 112 LYS A N 1
ATOM 931 C CA . LYS A 1 112 ? 0.342 -12.115 3.383 1.00 84.12 112 LYS A CA 1
ATOM 932 C C . LYS A 1 112 ? 0.509 -12.074 4.904 1.00 84.12 112 LYS A C 1
ATOM 934 O O . LYS A 1 112 ? -0.198 -11.321 5.565 1.00 84.12 112 LYS A O 1
ATOM 939 N N . ALA A 1 113 ? 1.496 -12.789 5.444 1.00 88.12 113 ALA A N 1
ATOM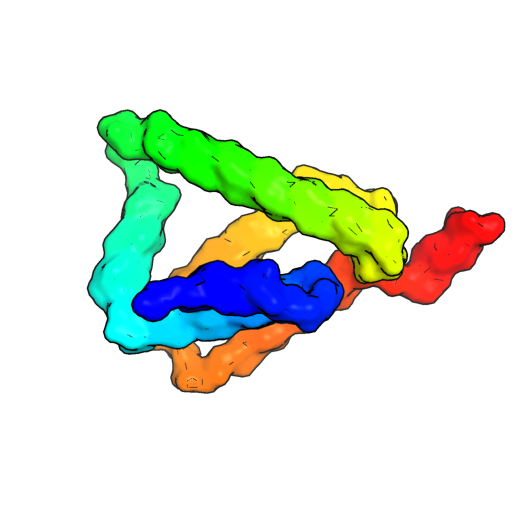 940 C CA . ALA A 1 113 ? 1.783 -12.783 6.878 1.00 88.12 113 ALA A CA 1
ATOM 941 C C . ALA A 1 113 ? 2.125 -11.377 7.407 1.00 88.12 113 ALA A C 1
ATOM 943 O O . ALA A 1 113 ? 1.679 -10.980 8.482 1.00 88.12 113 ALA A O 1
ATOM 944 N N . VAL A 1 114 ? 2.886 -10.589 6.644 1.00 87.75 114 VAL A N 1
ATOM 945 C CA . VAL A 1 114 ? 3.215 -9.202 7.000 1.00 87.75 114 VAL A CA 1
ATOM 946 C C . VAL A 1 114 ? 1.971 -8.310 6.996 1.00 87.75 114 VAL A C 1
ATOM 948 O O . VAL A 1 114 ? 1.809 -7.478 7.891 1.00 87.75 114 VAL A O 1
ATOM 951 N N . LEU A 1 115 ? 1.072 -8.480 6.025 1.00 86.94 115 LEU A N 1
ATOM 952 C CA . LEU A 1 115 ? -0.192 -7.745 5.990 1.00 86.94 115 LEU A CA 1
ATOM 953 C C . LEU A 1 115 ? -1.123 -8.136 7.136 1.00 86.94 115 LEU A C 1
ATOM 955 O O . LEU A 1 115 ? -1.768 -7.251 7.693 1.00 86.94 115 LEU A O 1
ATOM 959 N N . ASP A 1 116 ? -1.138 -9.404 7.545 1.00 89.50 116 ASP A N 1
ATOM 960 C CA . ASP A 1 116 ? -1.876 -9.848 8.730 1.00 89.50 116 ASP A CA 1
ATOM 961 C C . ASP A 1 116 ? -1.329 -9.185 10.006 1.00 89.50 116 ASP A C 1
ATOM 963 O O . ASP A 1 116 ? -2.100 -8.696 10.834 1.00 89.50 116 ASP A O 1
ATOM 967 N N . VAL A 1 117 ? -0.003 -9.062 10.144 1.00 89.69 117 VAL A N 1
ATOM 968 C CA . VAL A 1 117 ? 0.617 -8.318 11.258 1.00 89.69 117 VAL A CA 1
ATOM 969 C C . VAL A 1 117 ? 0.182 -6.850 11.255 1.00 89.69 117 VAL A C 1
ATOM 971 O O . VAL A 1 117 ? -0.214 -6.324 12.298 1.00 89.69 117 VAL A O 1
ATOM 974 N N . LEU A 1 118 ? 0.208 -6.187 10.094 1.00 88.62 118 LEU A N 1
ATOM 975 C CA . LEU A 1 118 ? -0.273 -4.807 9.970 1.00 88.62 118 LEU A CA 1
ATOM 976 C C . LEU A 1 118 ? -1.763 -4.698 10.307 1.00 88.62 118 LEU A C 1
ATOM 978 O O . LEU A 1 118 ? -2.163 -3.782 11.024 1.00 88.62 118 LEU A O 1
ATOM 982 N N . ARG A 1 119 ? -2.578 -5.647 9.842 1.00 89.88 119 ARG A N 1
ATOM 983 C CA . ARG A 1 119 ? -4.011 -5.711 10.132 1.00 89.88 119 ARG A CA 1
ATOM 984 C C . ARG A 1 119 ? -4.259 -5.784 11.635 1.00 89.88 119 ARG A C 1
ATOM 986 O O . ARG A 1 119 ? -4.977 -4.942 12.165 1.00 89.88 119 ARG A O 1
ATOM 993 N N . HIS A 1 120 ? -3.602 -6.701 12.337 1.00 88.44 120 HIS A N 1
ATOM 994 C CA . HIS A 1 120 ? -3.728 -6.834 13.791 1.00 88.44 120 HIS A CA 1
ATOM 995 C C . HIS A 1 120 ? -3.226 -5.612 14.576 1.00 88.44 120 HIS A C 1
ATOM 997 O O . HIS A 1 120 ? -3.724 -5.330 15.669 1.00 88.44 120 HIS A O 1
ATOM 1003 N N . GLY A 1 121 ? -2.244 -4.883 14.042 1.00 86.88 121 GLY A N 1
ATOM 1004 C CA . GLY A 1 121 ? -1.762 -3.636 14.638 1.00 86.88 121 GLY A CA 1
ATOM 1005 C C . GLY A 1 121 ? -2.729 -2.459 14.474 1.00 86.88 121 GLY A C 1
ATOM 1006 O O . GLY A 1 121 ? -2.759 -1.581 15.331 1.00 86.88 121 GLY A O 1
ATOM 1007 N N . LEU A 1 122 ? -3.508 -2.441 13.389 1.00 86.00 122 LEU A N 1
ATOM 1008 C CA . LEU A 1 122 ? -4.368 -1.314 13.013 1.00 86.00 122 LEU A CA 1
ATOM 1009 C C . LEU A 1 122 ? -5.843 -1.508 13.378 1.00 86.00 122 LEU A C 1
ATOM 1011 O O . LEU A 1 122 ? -6.565 -0.525 13.536 1.00 86.00 122 LEU A O 1
ATOM 1015 N N . GLN A 1 123 ? -6.314 -2.750 13.474 1.00 87.94 123 GLN A N 1
ATOM 1016 C CA . GLN A 1 123 ? -7.709 -3.042 13.791 1.00 87.94 123 GLN A CA 1
ATOM 1017 C C . GLN A 1 123 ? -8.093 -2.568 15.193 1.00 87.94 123 GLN A C 1
ATOM 1019 O O . GLN A 1 123 ? -7.315 -2.678 16.140 1.00 87.94 123 GLN A O 1
ATOM 1024 N N . ILE A 1 124 ? -9.327 -2.077 15.326 1.00 80.75 124 ILE A N 1
ATOM 1025 C CA . ILE A 1 124 ? -9.913 -1.784 16.635 1.00 80.75 124 ILE A CA 1
ATOM 1026 C C . ILE A 1 124 ? -10.040 -3.080 17.448 1.00 80.75 124 ILE A C 1
ATOM 1028 O O . ILE A 1 124 ? -10.594 -4.072 16.962 1.00 80.75 124 ILE A O 1
ATOM 1032 N N . ARG A 1 125 ? -9.519 -3.094 18.678 1.00 80.81 125 ARG A N 1
ATOM 1033 C CA . ARG A 1 125 ? -9.618 -4.254 19.577 1.00 80.81 125 ARG A CA 1
ATOM 1034 C C . ARG A 1 125 ? -10.900 -4.174 20.397 1.00 80.81 125 ARG A C 1
ATOM 1036 O O . ARG A 1 125 ? -11.486 -3.105 20.536 1.00 80.81 125 ARG A O 1
ATOM 1043 N N . GLU A 1 126 ? -11.363 -5.297 20.945 1.00 68.69 126 GLU A N 1
ATOM 1044 C CA . GLU A 1 126 ? -12.520 -5.275 21.859 1.00 68.69 126 GLU A CA 1
ATOM 1045 C C . GLU A 1 126 ? -12.250 -4.433 23.112 1.00 68.69 126 GLU A C 1
ATOM 1047 O O . GLU A 1 126 ? -13.142 -3.742 23.591 1.00 68.69 126 GLU A O 1
ATOM 1052 N N . GLU A 1 127 ? -11.003 -4.427 23.580 1.00 68.44 127 GLU A N 1
ATOM 1053 C CA . GLU A 1 127 ? -10.527 -3.592 24.687 1.00 68.44 127 GLU A CA 1
ATOM 1054 C C . GLU A 1 127 ? -10.718 -2.096 24.377 1.00 68.44 127 GLU A C 1
ATOM 1056 O O . GLU A 1 127 ? -11.313 -1.372 25.171 1.00 68.44 127 GLU A O 1
ATOM 1061 N N . ASP A 1 128 ? -10.354 -1.665 23.163 1.00 65.62 128 ASP A N 1
ATOM 1062 C CA . ASP A 1 128 ? -10.495 -0.273 22.706 1.00 65.62 128 ASP A CA 1
ATOM 1063 C C . ASP A 1 128 ? -11.963 0.167 22.547 1.00 65.62 128 ASP A C 1
ATOM 1065 O O . ASP A 1 128 ? -12.256 1.363 22.522 1.00 65.62 128 ASP A O 1
ATOM 1069 N N . LYS A 1 129 ? -12.897 -0.784 22.401 1.00 61.97 129 LYS A N 1
ATOM 1070 C CA . LYS A 1 129 ? -14.338 -0.492 22.305 1.00 61.97 129 LYS A CA 1
ATOM 1071 C C . LYS A 1 129 ? -14.957 -0.193 23.667 1.00 61.97 129 LYS A C 1
ATOM 1073 O O . LYS A 1 129 ? -15.910 0.578 23.724 1.00 61.97 129 LYS A O 1
ATOM 1078 N N . ASN A 1 130 ? -14.433 -0.787 24.740 1.00 58.31 130 ASN A N 1
ATOM 1079 C CA . ASN A 1 130 ? -14.941 -0.582 26.098 1.00 58.31 130 ASN A CA 1
ATOM 1080 C C . ASN A 1 130 ? -14.483 0.754 26.701 1.00 58.31 130 ASN A C 1
ATOM 1082 O O . ASN A 1 130 ? -15.220 1.331 27.491 1.00 58.31 130 ASN A O 1
ATOM 1086 N N . ASP A 1 131 ? -13.331 1.279 26.277 1.00 55.19 131 ASP A N 1
ATOM 1087 C CA . ASP A 1 131 ? -12.831 2.598 26.700 1.00 55.19 131 ASP A CA 1
ATOM 1088 C C . ASP A 1 131 ? -13.512 3.777 25.968 1.00 55.19 131 ASP A C 1
ATOM 1090 O O . ASP A 1 131 ? -13.250 4.942 26.272 1.00 55.19 131 ASP A O 1
ATOM 1094 N N . GLN A 1 132 ? -14.395 3.492 25.002 1.00 51.75 132 GLN A N 1
ATOM 1095 C CA . GLN A 1 132 ? -15.199 4.483 24.270 1.00 51.75 132 GLN A CA 1
ATOM 1096 C C . GLN A 1 132 ? -16.673 4.540 24.722 1.00 51.75 132 GLN A C 1
ATOM 1098 O O . GLN A 1 132 ? -17.449 5.289 24.122 1.00 51.75 132 GLN A O 1
ATOM 1103 N N . ALA A 1 133 ? -17.059 3.752 25.737 1.00 49.44 133 ALA A N 1
ATOM 1104 C CA . ALA A 1 133 ? -18.423 3.654 26.270 1.00 49.44 133 ALA A CA 1
ATOM 1105 C C . ALA A 1 133 ? -18.656 4.535 27.509 1.00 49.44 133 ALA A C 1
ATOM 1107 O O . ALA A 1 133 ? -17.755 4.618 28.372 1.00 49.44 133 ALA A O 1
#

Mean predicted aligned error: 7.0 Å

Nearest PDB structures (foldseek):
  3kz9-assembly2_C  TM=7.427E-01  e=9.962E-03  Vibrio vulnificus
  6wai-assembly1_A  TM=7.981E-01  e=3.156E-02  Vibrio vulnificus
  7xxo-assembly1_A  TM=7.543E-01  e=2.812E-02  Vibrio cholerae
  6wah-assembly1_A  TM=7.557E-01  e=5.618E-02  Vibrio vulnificus
  7y4j-assembly1_A-2  TM=7.384E-01  e=1.413E-01  Vibrio cholerae

pLDDT: mean 79.95, std 8.46, range [49.28, 89.88]

Solvent-accessible surface area (backbone atoms only — not comparable to full-atom values): 7639 Å² total; per-residue (Å²): 137,66,54,63,61,53,16,79,68,52,88,68,56,67,64,57,29,49,51,40,35,53,51,31,50,38,52,45,34,68,78,35,50,69,58,42,52,50,54,52,50,57,76,68,53,84,51,74,92,47,44,69,61,50,51,55,52,51,53,50,52,51,53,54,48,54,50,52,51,53,51,29,34,76,71,61,54,27,39,78,87,59,58,68,68,59,52,49,50,53,51,50,54,52,51,52,53,49,65,71,44,47,85,80,52,96,82,55,62,66,58,50,54,52,50,51,53,52,47,69,73,42,38,53,48,75,71,65,55,59,80,73,107